Protein AF-A0A931XJ89-F1 (afdb_monomer_lite)

Structure (mmCIF, N/CA/C/O backbone):
data_AF-A0A931XJ89-F1
#
_entry.id   AF-A0A931XJ89-F1
#
loop_
_atom_site.group_PDB
_atom_site.id
_atom_site.type_symbol
_atom_site.label_atom_id
_atom_site.label_alt_id
_atom_site.label_comp_id
_atom_site.label_asym_id
_atom_site.label_entity_id
_atom_site.label_seq_id
_atom_site.pdbx_PDB_ins_code
_atom_site.Cartn_x
_atom_site.Cartn_y
_atom_site.Cartn_z
_atom_site.occupancy
_atom_site.B_iso_or_equiv
_atom_site.auth_seq_id
_atom_site.auth_comp_id
_atom_site.auth_asym_id
_atom_site.auth_atom_id
_atom_site.pdbx_PDB_model_num
ATOM 1 N N . MET A 1 1 ? -25.277 -10.991 -26.744 1.00 39.34 1 MET A N 1
ATOM 2 C CA . MET A 1 1 ? -24.094 -11.214 -27.606 1.00 39.34 1 MET A CA 1
ATOM 3 C C . MET A 1 1 ? -23.442 -9.840 -27.725 1.00 39.34 1 MET A C 1
ATOM 5 O O . MET A 1 1 ? -24.119 -8.955 -28.208 1.00 39.34 1 MET A O 1
ATOM 9 N N . ALA A 1 2 ? -22.291 -9.512 -27.143 1.00 36.00 2 ALA A N 1
ATOM 10 C CA . ALA A 1 2 ? -21.118 -10.301 -26.799 1.00 36.00 2 ALA A CA 1
ATOM 11 C C . ALA A 1 2 ? -20.782 -10.240 -25.297 1.00 36.00 2 ALA A C 1
ATOM 13 O O . ALA A 1 2 ? -20.898 -9.201 -24.657 1.00 36.00 2 ALA A O 1
ATOM 1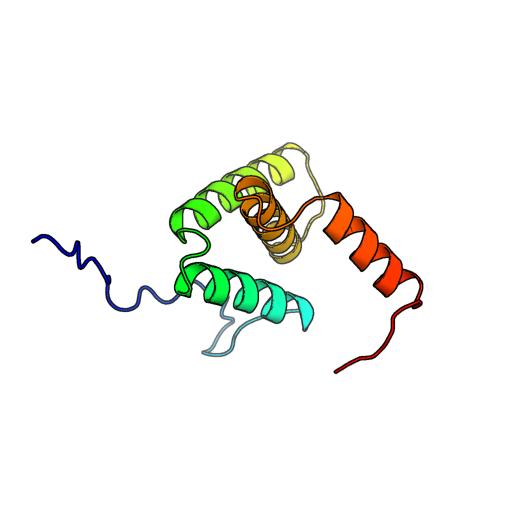4 N N . ARG A 1 3 ? -20.383 -11.392 -24.752 1.00 40.41 3 ARG A N 1
ATOM 15 C CA . ARG A 1 3 ? -19.625 -11.493 -23.506 1.00 40.41 3 ARG A CA 1
ATOM 16 C C . ARG A 1 3 ? -18.182 -11.307 -23.958 1.00 40.41 3 ARG A C 1
ATOM 18 O O . ARG A 1 3 ? -17.710 -12.152 -24.716 1.00 40.41 3 ARG A O 1
ATOM 25 N N . ASP A 1 4 ? -17.532 -10.208 -23.590 1.00 34.31 4 ASP A N 1
ATOM 26 C CA . ASP A 1 4 ? -16.086 -10.094 -23.787 1.00 34.31 4 ASP A CA 1
ATOM 27 C C . ASP A 1 4 ? -15.416 -11.015 -22.766 1.00 34.31 4 ASP A C 1
ATOM 29 O O . ASP A 1 4 ? -15.164 -10.681 -21.610 1.00 34.31 4 ASP A O 1
ATOM 33 N N . SER A 1 5 ? -15.294 -12.270 -23.181 1.00 46.09 5 SER A N 1
ATOM 34 C CA . SER A 1 5 ? -14.523 -13.296 -22.514 1.00 46.09 5 SER A CA 1
ATOM 35 C C . SER A 1 5 ? -13.053 -13.058 -22.816 1.00 46.09 5 SER A C 1
ATOM 37 O O . SER A 1 5 ? -12.478 -13.720 -23.671 1.00 46.09 5 SER A O 1
ATOM 39 N N . SER A 1 6 ? -12.452 -12.156 -22.048 1.00 43.44 6 SER A N 1
ATOM 40 C CA . SER A 1 6 ? -11.003 -12.023 -21.931 1.00 43.44 6 SER A CA 1
ATOM 41 C C . SER A 1 6 ? -10.568 -12.391 -20.509 1.00 43.44 6 SER A C 1
ATOM 43 O O . SER A 1 6 ? -9.843 -11.662 -19.845 1.00 43.44 6 SER A O 1
ATOM 45 N N . LEU A 1 7 ? -11.005 -13.567 -20.027 1.00 47.53 7 LEU A N 1
ATOM 46 C CA . LEU A 1 7 ? -10.271 -14.274 -18.975 1.00 47.53 7 LEU A CA 1
ATOM 47 C C . LEU A 1 7 ? -8.971 -14.797 -19.599 1.00 47.53 7 LEU A C 1
ATOM 49 O O . LEU A 1 7 ? -8.875 -15.941 -20.055 1.00 47.53 7 LEU A O 1
ATOM 53 N N . GLY A 1 8 ? -7.971 -13.918 -19.624 1.00 38.47 8 GLY A N 1
ATOM 54 C CA . GLY A 1 8 ? -6.569 -14.279 -19.739 1.00 38.47 8 GLY A CA 1
ATOM 55 C C . GLY A 1 8 ? -6.194 -15.177 -18.565 1.00 38.47 8 GLY A C 1
ATOM 56 O O . GLY A 1 8 ? -5.946 -14.735 -17.451 1.00 38.47 8 GLY A O 1
ATOM 57 N N . ARG A 1 9 ? -6.238 -16.475 -18.835 1.00 41.66 9 ARG A N 1
ATOM 58 C CA . ARG A 1 9 ? -5.678 -17.595 -18.084 1.00 41.66 9 ARG A CA 1
ATOM 59 C C . ARG A 1 9 ? -4.366 -17.224 -17.356 1.00 41.66 9 ARG A C 1
ATOM 61 O O . ARG A 1 9 ? -3.312 -17.259 -17.968 1.00 41.66 9 ARG A O 1
ATOM 68 N N . GLN A 1 10 ? -4.450 -16.970 -16.049 1.00 44.44 10 GLN A N 1
ATOM 69 C CA . GLN A 1 10 ? -3.350 -17.056 -15.075 1.00 44.44 10 GLN A CA 1
ATOM 70 C C . GLN A 1 10 ? -2.037 -16.334 -15.437 1.00 44.44 10 GLN A C 1
ATOM 72 O O . GLN A 1 10 ? -0.970 -16.948 -15.390 1.00 44.44 10 GLN A O 1
ATOM 77 N N . ASP A 1 11 ? -2.068 -15.022 -15.670 1.00 47.72 11 ASP A N 1
ATOM 78 C CA . ASP A 1 11 ? -0.878 -14.227 -15.348 1.00 47.72 11 ASP A CA 1
ATOM 79 C C . ASP A 1 11 ? -0.792 -14.157 -13.821 1.00 47.72 11 ASP A C 1
ATOM 81 O O . ASP A 1 11 ? -1.451 -13.345 -13.173 1.00 47.72 11 ASP A O 1
ATOM 85 N N . LYS A 1 12 ? -0.049 -15.102 -13.226 1.00 55.16 12 LYS A N 1
ATOM 86 C CA . LYS A 1 12 ? 0.238 -15.105 -11.788 1.00 55.16 12 LYS A CA 1
ATOM 87 C C . LYS A 1 12 ? 0.739 -13.717 -11.406 1.00 55.16 12 LYS A C 1
ATOM 89 O O . LYS A 1 12 ? 1.819 -13.305 -11.828 1.00 55.16 12 LYS A O 1
ATOM 94 N N . LEU A 1 13 ? -0.045 -13.039 -10.580 1.00 61.69 13 LEU A N 1
ATOM 95 C CA . LEU A 1 13 ? 0.300 -11.744 -10.022 1.00 61.69 13 LEU A CA 1
ATOM 96 C C . LEU A 1 13 ? 1.680 -11.850 -9.358 1.00 61.69 13 LEU A C 1
ATOM 98 O O . LEU A 1 13 ? 1.960 -12.855 -8.692 1.00 61.69 13 LEU A O 1
ATOM 102 N N . PRO A 1 14 ? 2.581 -10.881 -9.588 1.00 64.88 14 PRO A N 1
ATOM 103 C CA . PRO A 1 14 ? 3.960 -10.989 -9.147 1.00 64.88 14 PRO A CA 1
ATOM 104 C C . PRO A 1 14 ? 4.004 -11.037 -7.619 1.00 64.88 14 PRO A C 1
ATOM 106 O O . PRO A 1 14 ? 3.712 -10.055 -6.942 1.00 64.88 14 PRO A O 1
ATOM 109 N N . VAL A 1 15 ? 4.352 -12.203 -7.082 1.00 64.56 15 VAL A N 1
ATOM 110 C CA . VAL A 1 15 ? 4.778 -12.380 -5.694 1.00 64.56 15 VAL A CA 1
ATOM 111 C C . VAL A 1 15 ? 6.306 -12.350 -5.715 1.00 64.56 15 VAL A C 1
ATOM 113 O O . VAL A 1 15 ? 6.894 -13.153 -6.448 1.00 64.56 15 VAL A O 1
ATOM 116 N N . PRO A 1 16 ? 6.966 -11.454 -4.970 1.00 65.88 16 PRO A N 1
ATOM 117 C CA . PRO A 1 16 ? 8.410 -11.507 -4.776 1.00 65.88 16 PRO A CA 1
ATOM 118 C C . PRO A 1 16 ? 8.834 -12.875 -4.235 1.00 65.88 16 PRO A C 1
ATOM 120 O O . PRO A 1 16 ? 8.310 -13.340 -3.227 1.00 65.88 16 PRO A O 1
ATOM 123 N N . ARG A 1 17 ? 9.759 -13.543 -4.931 1.00 66.00 17 ARG A N 1
ATOM 124 C CA . ARG A 1 17 ? 10.330 -14.840 -4.538 1.00 66.00 17 ARG A CA 1
ATOM 125 C C . ARG A 1 17 ? 11.817 -14.677 -4.278 1.00 66.00 17 ARG A C 1
ATOM 127 O O . ARG A 1 17 ? 12.483 -13.928 -4.991 1.00 66.00 17 ARG A O 1
ATOM 134 N N . GLY A 1 18 ? 12.336 -15.403 -3.300 1.00 49.41 18 GLY A N 1
ATOM 135 C CA . GLY A 1 18 ? 13.745 -15.364 -2.923 1.00 49.41 18 GLY A CA 1
ATOM 136 C C . GLY A 1 18 ? 14.386 -16.714 -3.053 1.00 49.41 18 GLY A C 1
ATOM 137 O O . GLY A 1 18 ? 13.973 -17.610 -2.336 1.00 49.41 18 GLY A O 1
ATOM 138 N N . GLY A 1 19 ? 15.385 -16.854 -3.930 1.00 49.22 19 GLY A N 1
ATOM 139 C CA . GLY A 1 19 ? 16.291 -18.016 -4.005 1.00 49.22 19 GLY A CA 1
ATOM 140 C C . GLY A 1 19 ? 15.657 -19.415 -4.153 1.00 49.22 19 GLY A C 1
ATOM 141 O O . GLY A 1 19 ? 16.392 -20.386 -4.299 1.00 49.22 19 GLY A O 1
ATOM 142 N N . GLY A 1 20 ? 14.328 -19.518 -4.140 1.00 55.22 20 GLY A N 1
ATOM 143 C CA . GLY A 1 20 ? 13.485 -20.706 -4.057 1.00 55.22 20 GLY A CA 1
ATOM 144 C C . GLY A 1 20 ? 12.002 -20.319 -4.207 1.00 55.22 20 GLY A C 1
ATOM 145 O O . GLY A 1 20 ? 11.678 -19.155 -4.450 1.00 55.22 20 GLY A O 1
ATOM 146 N N . ASP A 1 21 ? 11.097 -21.296 -4.102 1.00 57.81 21 ASP A N 1
ATOM 147 C CA . ASP A 1 21 ? 9.664 -21.138 -4.421 1.00 57.81 21 ASP A CA 1
ATOM 148 C C . ASP A 1 21 ? 8.823 -20.399 -3.353 1.00 57.81 21 ASP A C 1
ATOM 150 O O . ASP A 1 21 ? 7.616 -20.222 -3.540 1.00 57.81 21 ASP A O 1
ATOM 154 N N . GLU A 1 22 ? 9.426 -19.941 -2.250 1.00 58.53 22 GLU A N 1
ATOM 155 C CA . GLU A 1 22 ? 8.713 -19.286 -1.145 1.00 58.53 22 GLU A CA 1
ATOM 156 C C . GLU A 1 22 ? 8.615 -17.753 -1.326 1.00 58.53 22 GLU A C 1
ATOM 158 O O . GLU A 1 22 ? 9.587 -17.111 -1.749 1.00 58.53 22 GLU A O 1
ATOM 163 N N . PRO A 1 23 ? 7.449 -17.139 -1.033 1.00 62.50 23 PRO A N 1
ATOM 164 C CA . PRO A 1 23 ? 7.298 -15.687 -1.029 1.00 62.50 23 PRO A CA 1
ATOM 165 C C . PRO A 1 23 ? 8.235 -15.001 -0.027 1.00 62.50 23 PRO A C 1
ATOM 167 O O . PRO A 1 23 ? 8.204 -15.315 1.161 1.00 62.50 23 PRO A O 1
ATOM 170 N N . LEU A 1 24 ? 9.017 -14.020 -0.488 1.00 71.12 24 LEU A N 1
ATOM 171 C CA . LEU A 1 24 ? 9.788 -13.148 0.399 1.00 71.12 24 LEU A CA 1
ATOM 172 C C . LEU A 1 24 ? 8.905 -11.995 0.873 1.00 71.12 24 LEU A C 1
ATOM 174 O O . LEU A 1 24 ? 8.625 -11.057 0.121 1.00 71.12 24 LEU A O 1
ATOM 178 N N . PHE A 1 25 ? 8.493 -12.079 2.131 1.00 84.75 25 PHE A N 1
ATOM 179 C CA . PHE A 1 25 ? 7.925 -10.972 2.884 1.00 84.75 25 PHE A CA 1
ATOM 180 C C . PHE A 1 25 ? 8.770 -10.794 4.148 1.00 84.75 25 PHE A C 1
ATOM 182 O O . PHE A 1 25 ? 8.921 -11.734 4.926 1.00 84.75 25 PHE A O 1
ATOM 189 N N . GLU A 1 26 ? 9.309 -9.597 4.354 1.00 87.12 26 GLU A N 1
ATOM 190 C CA . GLU A 1 26 ? 10.099 -9.219 5.531 1.00 87.12 26 GLU A CA 1
ATOM 191 C C . GLU A 1 26 ? 9.204 -9.051 6.769 1.00 87.12 26 GLU A C 1
ATOM 193 O O . GLU A 1 26 ? 9.647 -9.195 7.910 1.00 87.12 26 GLU A O 1
ATOM 198 N N . ALA A 1 27 ? 7.913 -8.775 6.561 1.00 89.31 27 ALA A N 1
ATOM 199 C CA . ALA A 1 27 ? 6.931 -8.674 7.630 1.00 89.31 27 ALA A CA 1
ATOM 200 C C . ALA A 1 27 ? 5.557 -9.223 7.223 1.00 89.31 27 ALA A C 1
ATOM 202 O O . ALA A 1 27 ? 5.137 -9.158 6.070 1.00 89.31 27 ALA A O 1
ATOM 203 N N . VAL A 1 28 ? 4.792 -9.701 8.211 1.00 90.62 28 VAL A N 1
ATOM 204 C CA . VAL A 1 28 ? 3.453 -10.294 8.007 1.00 90.62 28 VAL A CA 1
ATOM 205 C C . VAL A 1 28 ? 2.494 -9.345 7.275 1.00 90.62 28 VAL A C 1
ATOM 207 O O . VAL A 1 28 ? 1.634 -9.791 6.514 1.00 90.62 28 VAL A O 1
ATOM 210 N N . TRP A 1 29 ? 2.613 -8.034 7.502 1.00 92.56 29 TRP A N 1
ATOM 211 C CA . TRP A 1 29 ? 1.748 -7.046 6.858 1.00 92.56 29 TRP A CA 1
ATOM 212 C C . TRP A 1 29 ? 2.004 -6.930 5.349 1.00 92.56 29 TRP A C 1
ATOM 214 O O . TRP A 1 29 ? 1.065 -6.625 4.617 1.00 92.56 29 TRP A O 1
ATOM 224 N N . GLU A 1 30 ? 3.213 -7.233 4.869 1.00 93.50 30 GLU A N 1
ATOM 225 C CA . GLU A 1 30 ? 3.560 -7.150 3.447 1.00 93.50 30 GLU A CA 1
ATOM 226 C C . GLU A 1 30 ? 2.787 -8.193 2.637 1.00 93.50 30 GLU A C 1
ATOM 228 O O . GLU A 1 30 ? 2.149 -7.867 1.636 1.00 93.50 30 GLU A O 1
ATOM 233 N N . GLY A 1 31 ? 2.731 -9.432 3.139 1.00 91.44 31 GLY A N 1
ATOM 234 C CA . GLY A 1 31 ? 1.920 -10.497 2.545 1.00 91.44 31 GLY A CA 1
ATOM 235 C C . GLY A 1 31 ? 0.425 -10.194 2.568 1.00 91.44 31 GLY A C 1
ATOM 236 O O . GLY A 1 31 ? -0.294 -10.519 1.623 1.00 91.44 31 GLY A O 1
ATOM 237 N N . ARG A 1 32 ? -0.056 -9.506 3.611 1.00 92.62 32 ARG A N 1
ATOM 238 C CA . ARG A 1 32 ? -1.456 -9.059 3.689 1.00 92.62 32 ARG A CA 1
ATOM 239 C C . ARG A 1 32 ? -1.757 -7.967 2.669 1.00 92.62 32 ARG A C 1
ATOM 241 O O . ARG A 1 32 ? -2.765 -8.068 1.977 1.00 92.62 32 ARG A O 1
ATOM 248 N N . ALA A 1 33 ? -0.903 -6.949 2.558 1.00 93.12 33 ALA A N 1
ATOM 249 C CA . ALA A 1 33 ? -1.050 -5.890 1.560 1.00 93.12 33 ALA A CA 1
ATOM 250 C C . ALA A 1 33 ? -1.027 -6.475 0.143 1.00 93.12 33 ALA A C 1
ATOM 252 O O . ALA A 1 33 ? -1.862 -6.115 -0.690 1.00 93.12 33 ALA A O 1
ATOM 253 N N . HIS A 1 34 ? -0.133 -7.444 -0.085 1.00 92.62 34 HIS A N 1
ATOM 254 C CA . HIS A 1 34 ? -0.049 -8.166 -1.344 1.00 92.62 34 HIS A CA 1
ATOM 255 C C . HIS A 1 34 ? -1.344 -8.905 -1.680 1.00 92.62 34 HIS A C 1
ATOM 257 O O . HIS A 1 34 ? -1.982 -8.628 -2.697 1.00 92.62 34 HIS A O 1
ATOM 263 N N . GLY A 1 35 ? -1.775 -9.785 -0.774 1.00 93.25 35 GLY A N 1
ATOM 264 C CA . GLY A 1 35 ? -2.980 -10.586 -0.949 1.00 93.25 35 GLY A CA 1
ATOM 265 C C . GLY A 1 35 ? -4.243 -9.740 -1.112 1.00 93.25 35 GLY A C 1
ATOM 266 O O . GLY A 1 35 ? -5.083 -10.066 -1.946 1.00 93.25 35 GLY A O 1
ATOM 267 N N . MET A 1 36 ? -4.370 -8.627 -0.380 1.00 95.00 36 MET A N 1
ATOM 268 C CA . MET A 1 36 ? -5.497 -7.702 -0.546 1.00 95.00 36 MET A CA 1
ATOM 269 C C . MET A 1 36 ? -5.524 -7.095 -1.947 1.00 95.00 36 MET A C 1
ATOM 271 O O . MET A 1 36 ? -6.579 -7.099 -2.580 1.00 95.00 36 MET A O 1
ATOM 275 N N . ALA A 1 37 ? -4.385 -6.619 -2.455 1.00 95.12 37 ALA A N 1
ATOM 276 C CA . ALA A 1 37 ? -4.332 -6.041 -3.792 1.00 95.12 37 ALA A CA 1
ATOM 277 C C . ALA A 1 37 ? -4.682 -7.076 -4.879 1.00 95.12 37 ALA A C 1
ATOM 279 O O . ALA A 1 37 ? -5.435 -6.794 -5.811 1.00 95.12 37 ALA A O 1
ATOM 280 N N . VAL A 1 38 ? -4.178 -8.302 -4.733 1.00 94.56 38 VAL A N 1
ATOM 281 C CA . VAL A 1 38 ? -4.492 -9.416 -5.635 1.00 94.56 38 VAL A CA 1
ATOM 282 C C . VAL A 1 38 ? -5.989 -9.730 -5.623 1.00 94.56 38 VAL A C 1
ATOM 284 O O . VAL A 1 38 ? -6.647 -9.654 -6.658 1.00 94.56 38 VAL A O 1
ATOM 287 N N . VAL A 1 39 ? -6.547 -10.028 -4.448 1.00 96.00 39 VAL A N 1
ATOM 288 C CA . VAL A 1 39 ? -7.937 -10.485 -4.310 1.00 96.00 39 VAL A CA 1
ATOM 289 C C . VAL A 1 39 ? -8.933 -9.406 -4.731 1.00 96.00 39 VAL A C 1
ATOM 291 O O . VAL A 1 39 ? -9.961 -9.723 -5.326 1.00 96.00 39 VAL A O 1
ATOM 294 N N . LEU A 1 40 ? -8.662 -8.130 -4.442 1.00 95.88 40 LEU A N 1
ATOM 295 C CA . LEU A 1 40 ? -9.533 -7.032 -4.871 1.00 95.88 40 LEU A CA 1
ATOM 296 C C . LEU A 1 40 ? -9.542 -6.888 -6.396 1.00 95.88 40 LEU A C 1
ATOM 298 O O . LEU A 1 40 ? -10.607 -6.673 -6.978 1.00 95.88 40 LEU A O 1
ATOM 302 N N . SER A 1 41 ? -8.392 -7.074 -7.045 1.00 96.19 41 SER A N 1
ATOM 303 C CA . SER A 1 41 ? -8.324 -7.051 -8.504 1.00 96.19 41 SER A CA 1
ATOM 304 C C . SER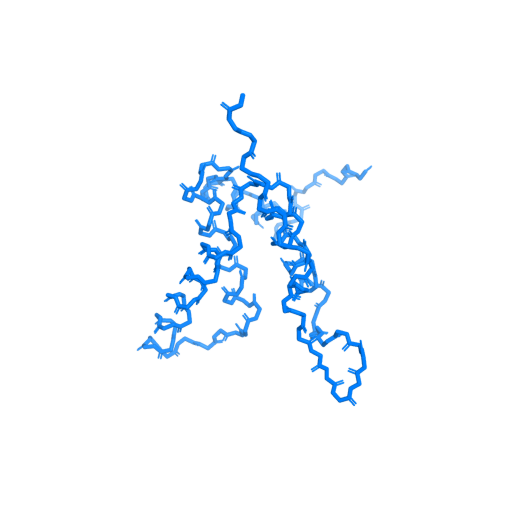 A 1 41 ? -9.028 -8.253 -9.133 1.00 96.19 41 SER A C 1
ATOM 306 O O . SER A 1 41 ? -9.869 -8.081 -10.011 1.00 96.19 41 SER A O 1
ATOM 308 N N . GLU A 1 42 ? -8.790 -9.464 -8.621 1.00 95.25 42 GLU A N 1
ATOM 309 C CA . GLU A 1 42 ? -9.468 -10.685 -9.084 1.00 95.25 42 GLU A CA 1
ATOM 310 C C . GLU A 1 42 ? -10.994 -10.620 -8.914 1.00 95.25 42 GLU A C 1
ATOM 312 O O . GLU A 1 42 ? -11.742 -11.200 -9.701 1.00 95.25 42 GLU A O 1
ATOM 317 N N . ARG A 1 43 ? -11.472 -9.888 -7.900 1.00 96.12 43 ARG A N 1
ATOM 318 C CA . ARG A 1 43 ? -12.901 -9.628 -7.668 1.00 96.12 43 ARG A CA 1
ATOM 319 C C . ARG A 1 43 ? -13.474 -8.492 -8.522 1.00 96.12 43 ARG A C 1
ATOM 321 O O . ARG A 1 43 ? -14.667 -8.220 -8.417 1.00 96.12 43 ARG A O 1
ATOM 328 N N . GLY A 1 44 ? -12.665 -7.841 -9.357 1.00 95.50 44 GLY A N 1
ATOM 329 C CA . GLY A 1 44 ? -13.109 -6.799 -10.281 1.00 95.50 44 GLY A CA 1
ATOM 330 C C . GLY A 1 44 ? -13.320 -5.423 -9.647 1.00 95.50 44 GLY A C 1
ATOM 331 O O . GLY A 1 44 ? -13.972 -4.577 -10.254 1.00 95.50 44 GLY A O 1
ATOM 332 N N . PHE A 1 45 ? -12.784 -5.164 -8.446 1.00 96.44 45 PHE A N 1
ATOM 333 C CA . PHE A 1 45 ? -12.836 -3.819 -7.853 1.00 96.44 45 PHE A CA 1
ATOM 334 C C . PHE A 1 45 ? -11.959 -2.818 -8.619 1.00 96.44 45 PHE A C 1
ATOM 336 O O . PHE A 1 45 ? -12.261 -1.624 -8.657 1.00 96.44 45 PHE A O 1
ATOM 343 N N . TYR A 1 46 ? -10.883 -3.306 -9.236 1.00 95.38 46 TYR A N 1
ATOM 344 C CA . TYR A 1 46 ? -10.047 -2.566 -10.175 1.00 95.38 46 TYR A CA 1
ATOM 345 C C . TYR A 1 46 ? -9.267 -3.525 -11.084 1.00 95.38 46 TYR A C 1
ATOM 347 O O . TYR A 1 46 ? -8.976 -4.664 -10.705 1.00 95.38 46 TYR A O 1
ATOM 355 N N . ASP A 1 47 ? -8.872 -3.046 -12.260 1.00 95.00 47 ASP A N 1
ATOM 356 C CA . ASP A 1 47 ? -8.015 -3.799 -13.175 1.00 95.00 47 ASP A CA 1
ATOM 357 C C . ASP A 1 47 ? -6.569 -3.826 -12.679 1.00 95.00 47 ASP A C 1
ATOM 359 O O . ASP A 1 47 ? -6.022 -2.809 -12.248 1.00 95.00 47 ASP A O 1
ATOM 363 N N . TRP A 1 48 ? -5.914 -4.985 -12.770 1.00 95.00 48 TRP A N 1
ATOM 364 C CA . TRP A 1 48 ? -4.535 -5.137 -12.300 1.00 95.00 48 TRP A CA 1
ATOM 365 C C . TRP A 1 48 ? -3.561 -4.164 -12.981 1.00 95.00 48 TRP A C 1
ATOM 367 O O . TRP A 1 48 ? -2.611 -3.679 -12.363 1.00 95.00 48 TRP A O 1
ATOM 377 N N . GLU A 1 49 ? -3.816 -3.841 -14.250 1.00 94.56 49 GLU A N 1
ATOM 378 C CA . GLU A 1 49 ? -3.004 -2.883 -14.993 1.00 94.56 49 GLU A CA 1
ATOM 379 C C . GLU A 1 49 ? -3.055 -1.479 -14.380 1.00 94.56 49 GLU A C 1
ATOM 381 O O . GLU A 1 49 ? -2.016 -0.825 -14.294 1.00 94.56 49 GLU A O 1
ATOM 386 N N . ASP A 1 50 ? -4.210 -1.043 -13.869 1.00 93.75 50 ASP A N 1
ATOM 387 C CA . ASP A 1 50 ? -4.331 0.256 -13.204 1.00 93.75 50 ASP A CA 1
ATOM 388 C C . ASP A 1 50 ? -3.473 0.304 -11.943 1.00 93.75 50 ASP A C 1
ATOM 390 O O . ASP A 1 50 ? -2.750 1.272 -11.712 1.00 93.75 50 ASP A O 1
ATOM 394 N N . PHE A 1 51 ? -3.487 -0.773 -11.152 1.00 96.50 51 PHE A N 1
ATOM 395 C CA . PHE A 1 51 ? -2.615 -0.887 -9.986 1.00 96.50 51 PHE A CA 1
ATOM 396 C C . PHE A 1 51 ? -1.139 -0.815 -10.383 1.00 96.50 51 PHE A C 1
ATOM 398 O O . PHE A 1 51 ? -0.361 -0.104 -9.748 1.00 96.50 51 PHE A O 1
ATOM 405 N N . ARG A 1 52 ? -0.744 -1.501 -11.464 1.00 96.25 52 ARG A N 1
ATOM 406 C CA . ARG A 1 52 ? 0.637 -1.478 -11.960 1.00 96.25 52 ARG A CA 1
ATOM 407 C C . ARG A 1 52 ? 1.068 -0.076 -12.396 1.00 96.25 52 ARG A C 1
ATOM 409 O O . ARG A 1 52 ? 2.182 0.337 -12.073 1.00 96.25 52 ARG A O 1
ATOM 416 N N . GLN A 1 53 ? 0.210 0.660 -13.101 1.00 96.38 53 GLN A N 1
ATOM 417 C CA . GLN A 1 53 ? 0.509 2.032 -13.523 1.00 96.38 53 GLN A CA 1
ATOM 418 C C . GLN A 1 53 ? 0.608 2.990 -12.331 1.00 96.38 53 GLN A C 1
ATOM 420 O O . GLN A 1 53 ? 1.538 3.798 -12.264 1.00 96.38 53 GLN A O 1
ATOM 425 N N . GLU A 1 54 ? -0.289 2.862 -11.353 1.00 97.38 54 GLU A N 1
ATOM 426 C CA . GLU A 1 54 ? -0.215 3.639 -10.115 1.00 97.38 54 GLU A CA 1
ATOM 427 C C . GLU A 1 54 ? 1.056 3.322 -9.318 1.00 97.38 54 GLU A C 1
ATOM 429 O O . GLU A 1 54 ? 1.718 4.247 -8.846 1.00 97.38 54 GLU A O 1
ATOM 434 N N . LEU A 1 55 ? 1.466 2.051 -9.242 1.00 96.88 55 LEU A N 1
ATOM 435 C CA . LEU A 1 55 ? 2.706 1.654 -8.572 1.00 96.88 55 LEU A CA 1
ATOM 436 C C . LEU A 1 55 ? 3.928 2.293 -9.233 1.00 96.88 55 LEU A C 1
ATOM 438 O O . LEU A 1 55 ? 4.801 2.819 -8.544 1.00 96.88 55 LEU A O 1
ATOM 442 N N . ILE A 1 56 ? 3.985 2.295 -10.569 1.00 96.56 56 ILE A N 1
ATOM 443 C CA . ILE A 1 56 ? 5.057 2.965 -11.317 1.00 96.56 56 ILE A CA 1
ATOM 444 C C . ILE A 1 56 ? 5.088 4.460 -10.978 1.00 96.56 56 ILE A C 1
ATOM 446 O O . ILE A 1 56 ? 6.167 5.017 -10.768 1.00 96.56 56 ILE A O 1
ATOM 450 N N . ALA A 1 57 ? 3.928 5.117 -10.905 1.00 96.69 57 ALA A N 1
ATOM 451 C CA . ALA A 1 57 ? 3.844 6.532 -10.557 1.00 96.69 57 ALA A CA 1
ATOM 452 C C . ALA A 1 57 ? 4.313 6.808 -9.117 1.00 96.69 57 ALA A C 1
ATOM 454 O O . ALA A 1 57 ? 5.063 7.761 -8.895 1.00 96.69 57 ALA A O 1
ATOM 455 N N . VAL A 1 58 ? 3.922 5.966 -8.155 1.00 96.38 58 VAL A N 1
ATOM 456 C CA . VAL A 1 58 ? 4.3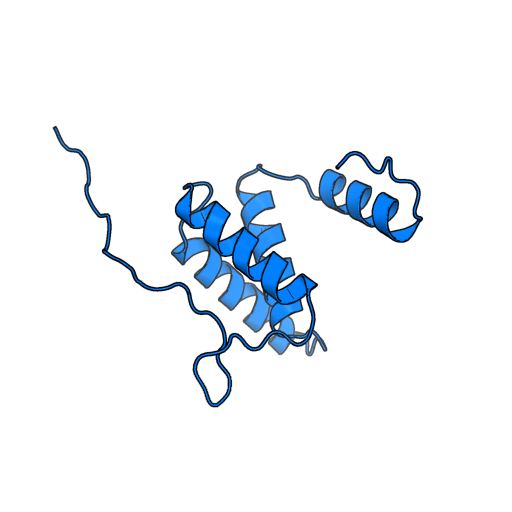51 6.059 -6.749 1.00 96.38 58 VAL A CA 1
ATOM 457 C C . VAL A 1 58 ? 5.860 5.866 -6.624 1.00 96.38 58 VAL A C 1
ATOM 459 O O . VAL A 1 58 ? 6.529 6.716 -6.043 1.00 96.38 58 VAL A O 1
ATOM 462 N N . VAL A 1 59 ? 6.413 4.810 -7.231 1.00 94.94 59 VAL A N 1
ATOM 463 C CA . VAL A 1 59 ? 7.858 4.529 -7.224 1.00 94.94 59 VAL A CA 1
ATOM 464 C C . VAL A 1 59 ? 8.638 5.697 -7.821 1.00 94.94 59 VAL A C 1
ATOM 466 O O . VAL A 1 59 ? 9.552 6.204 -7.179 1.00 94.94 59 VAL A O 1
ATOM 469 N N . ARG A 1 60 ? 8.233 6.197 -8.997 1.00 95.94 60 ARG A N 1
ATOM 470 C CA . ARG A 1 60 ? 8.891 7.347 -9.638 1.00 95.94 60 ARG A CA 1
ATOM 471 C C . ARG A 1 60 ? 8.867 8.596 -8.762 1.00 95.94 60 ARG A C 1
ATOM 473 O O . ARG A 1 60 ? 9.866 9.305 -8.702 1.00 95.94 60 ARG A O 1
ATOM 480 N N . ARG A 1 61 ? 7.740 8.877 -8.100 1.00 96.00 61 ARG A N 1
ATOM 481 C CA . ARG A 1 61 ? 7.617 10.015 -7.179 1.00 96.00 61 ARG A CA 1
ATOM 482 C C . ARG A 1 61 ? 8.549 9.856 -5.980 1.00 96.00 61 ARG A C 1
ATOM 484 O O . ARG A 1 61 ? 9.278 10.791 -5.672 1.00 96.00 61 ARG A O 1
ATOM 491 N N . ALA A 1 62 ? 8.507 8.697 -5.325 1.00 94.06 62 ALA A N 1
ATOM 492 C CA . ALA A 1 62 ? 9.308 8.407 -4.141 1.00 94.06 62 ALA A CA 1
ATOM 493 C C . ALA A 1 62 ? 10.810 8.475 -4.455 1.00 94.06 62 ALA A C 1
ATOM 495 O O . ALA A 1 62 ? 11.559 9.119 -3.725 1.00 94.06 62 ALA A O 1
ATOM 496 N N . ASP A 1 63 ? 11.235 7.898 -5.583 1.00 94.06 63 ASP A N 1
ATOM 497 C CA . ASP A 1 63 ? 12.630 7.941 -6.032 1.00 94.06 63 ASP A CA 1
ATOM 498 C C . ASP A 1 63 ? 13.077 9.374 -6.347 1.00 94.06 63 ASP A C 1
ATOM 500 O O . ASP A 1 63 ? 14.150 9.794 -5.916 1.00 94.06 63 ASP A O 1
ATOM 504 N N . ALA A 1 64 ? 12.245 10.159 -7.042 1.00 95.50 64 ALA A N 1
ATOM 505 C CA . ALA A 1 64 ? 12.546 11.560 -7.337 1.00 95.50 64 ALA A CA 1
ATOM 506 C C . ALA A 1 64 ? 12.623 12.436 -6.074 1.00 95.50 64 ALA A C 1
ATOM 508 O O . ALA A 1 64 ? 13.375 13.409 -6.047 1.00 95.50 64 ALA A O 1
ATOM 509 N N . ALA A 1 65 ? 11.855 12.097 -5.037 1.00 94.31 65 ALA A N 1
ATOM 510 C CA . ALA A 1 65 ? 11.860 12.782 -3.748 1.00 94.31 65 ALA A CA 1
ATOM 511 C C . ALA A 1 65 ? 12.946 12.266 -2.782 1.00 94.31 65 ALA A C 1
ATOM 513 O O . ALA A 1 65 ? 13.153 12.873 -1.733 1.00 94.31 65 ALA A O 1
ATOM 514 N N . GLY A 1 66 ? 13.642 11.171 -3.114 1.00 93.62 66 GLY A N 1
ATOM 515 C CA . GLY A 1 66 ? 14.614 10.534 -2.222 1.00 93.62 66 GLY A CA 1
ATOM 516 C C . GLY A 1 66 ? 13.979 9.950 -0.955 1.00 93.62 66 GLY A C 1
ATOM 517 O O . GLY A 1 66 ? 14.612 9.931 0.099 1.00 93.62 66 GLY A O 1
ATOM 518 N N . GLU A 1 67 ? 12.720 9.517 -1.034 1.00 91.62 67 GLU A N 1
ATOM 519 C CA . GLU A 1 67 ? 11.984 9.001 0.119 1.00 91.62 67 GLU A CA 1
ATOM 520 C C . GLU A 1 67 ? 12.512 7.624 0.545 1.00 91.62 67 GLU A C 1
ATOM 522 O O . GLU A 1 67 ? 12.588 6.712 -0.289 1.00 91.62 67 GLU A O 1
ATOM 527 N N . PRO A 1 68 ? 12.833 7.426 1.838 1.00 91.06 68 PRO A N 1
ATOM 528 C CA . PRO A 1 68 ? 13.397 6.177 2.342 1.00 91.06 68 PRO A CA 1
ATOM 529 C C . PRO A 1 68 ? 12.308 5.117 2.587 1.00 91.06 68 PRO A C 1
ATOM 531 O O . PRO A 1 68 ? 12.281 4.495 3.644 1.00 91.06 68 PRO A O 1
ATOM 534 N N . THR A 1 69 ? 11.387 4.937 1.637 1.00 88.31 69 THR A N 1
ATOM 535 C CA . THR A 1 69 ? 10.294 3.962 1.747 1.00 88.31 69 THR A CA 1
ATOM 536 C C . THR A 1 69 ? 10.683 2.601 1.185 1.00 88.31 69 THR A C 1
ATOM 538 O O . THR A 1 69 ? 11.324 2.500 0.133 1.00 88.31 69 THR A O 1
ATOM 541 N N . SER A 1 70 ? 10.260 1.539 1.869 1.00 89.94 70 SER A N 1
ATOM 542 C CA . SER A 1 70 ? 10.425 0.162 1.411 1.00 89.94 70 SER A CA 1
ATOM 543 C C . SER A 1 70 ? 9.552 -0.130 0.183 1.00 89.94 70 SER A C 1
ATOM 545 O O . SER A 1 70 ? 8.595 0.584 -0.133 1.00 89.94 70 SER A O 1
ATOM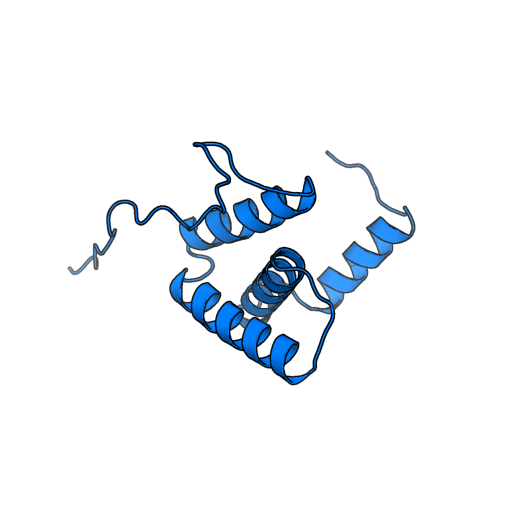 547 N N . TYR A 1 71 ? 9.852 -1.225 -0.521 1.00 89.94 71 TYR A N 1
ATOM 548 C CA . TYR A 1 71 ? 9.049 -1.655 -1.668 1.00 89.94 71 TYR A CA 1
ATOM 549 C C . TYR A 1 71 ? 7.577 -1.892 -1.297 1.00 89.94 71 TYR A C 1
ATOM 551 O O . TYR A 1 71 ? 6.677 -1.461 -2.023 1.00 89.94 71 TYR A O 1
ATOM 559 N N . TYR A 1 72 ? 7.318 -2.538 -0.155 1.00 92.44 72 TYR A N 1
ATOM 560 C CA . TYR A 1 72 ? 5.953 -2.842 0.260 1.00 92.44 72 TYR A CA 1
ATOM 561 C C . TYR A 1 72 ? 5.209 -1.649 0.861 1.00 92.44 72 TYR A C 1
ATOM 563 O O . TYR A 1 72 ? 3.984 -1.593 0.761 1.00 92.44 72 TYR A O 1
ATOM 571 N N . GLU A 1 73 ? 5.919 -0.652 1.394 1.00 93.81 73 GLU A N 1
ATOM 572 C CA . GLU A 1 73 ? 5.310 0.628 1.777 1.00 93.81 73 GLU A CA 1
ATOM 573 C C . GLU A 1 73 ? 4.767 1.352 0.540 1.00 93.81 73 GLU A C 1
ATOM 575 O O . GLU A 1 73 ? 3.624 1.813 0.534 1.00 93.81 73 GLU A O 1
ATOM 580 N N . ARG A 1 74 ? 5.527 1.345 -0.563 1.00 94.50 74 ARG A N 1
ATOM 581 C CA . ARG A 1 74 ? 5.078 1.885 -1.858 1.00 94.50 74 ARG A CA 1
ATOM 582 C C . ARG A 1 74 ? 3.894 1.094 -2.432 1.00 94.50 74 ARG A C 1
ATOM 584 O O . ARG A 1 74 ? 2.991 1.683 -3.029 1.00 94.50 74 ARG A O 1
ATOM 591 N N . TRP A 1 75 ? 3.846 -0.225 -2.232 1.00 94.62 75 TRP A N 1
ATOM 592 C CA . TRP A 1 75 ? 2.675 -1.052 -2.577 1.00 94.62 75 TRP A CA 1
ATOM 593 C C . TRP A 1 75 ? 1.434 -0.674 -1.772 1.00 94.62 75 TRP A C 1
ATOM 595 O O . TRP A 1 75 ? 0.356 -0.529 -2.348 1.00 94.62 75 TRP A O 1
ATOM 605 N N . LEU A 1 76 ? 1.572 -0.506 -0.456 1.00 95.38 76 LEU A N 1
ATOM 606 C CA . LEU A 1 76 ? 0.461 -0.134 0.416 1.00 95.38 76 LEU A CA 1
ATOM 607 C C . LEU A 1 76 ? -0.081 1.260 0.065 1.00 95.38 76 LEU A C 1
ATOM 609 O O . LEU A 1 76 ? -1.299 1.451 -0.011 1.00 95.38 76 LEU A O 1
ATOM 613 N N . GLU A 1 77 ? 0.808 2.214 -0.221 1.00 95.88 77 GLU A N 1
ATOM 614 C CA . GLU A 1 77 ? 0.428 3.535 -0.726 1.00 95.88 77 GLU A CA 1
ATOM 615 C C . GLU A 1 77 ? -0.330 3.424 -2.057 1.00 95.88 77 GLU A C 1
ATOM 617 O O . GLU A 1 77 ? -1.378 4.047 -2.238 1.00 95.88 77 GLU A O 1
ATOM 622 N N . THR A 1 78 ? 0.162 2.592 -2.976 1.00 97.19 78 THR A N 1
ATOM 623 C CA . THR A 1 78 ? -0.489 2.348 -4.270 1.00 97.19 78 THR A CA 1
ATOM 624 C C . THR A 1 78 ? -1.895 1.785 -4.089 1.00 97.19 78 THR A C 1
ATOM 626 O O . THR A 1 78 ? -2.844 2.316 -4.668 1.00 97.19 78 THR A O 1
ATOM 629 N N . LEU A 1 79 ? -2.053 0.755 -3.251 1.00 96.25 79 LEU A N 1
ATOM 630 C CA . LEU A 1 79 ? -3.353 0.148 -2.964 1.00 96.25 79 LEU A CA 1
ATOM 631 C C . LEU A 1 79 ? -4.330 1.190 -2.411 1.00 96.25 79 LEU A C 1
ATOM 633 O O . LEU A 1 79 ? -5.446 1.325 -2.908 1.00 96.25 79 LEU A O 1
ATOM 637 N N . THR A 1 80 ? -3.879 1.990 -1.446 1.00 96.00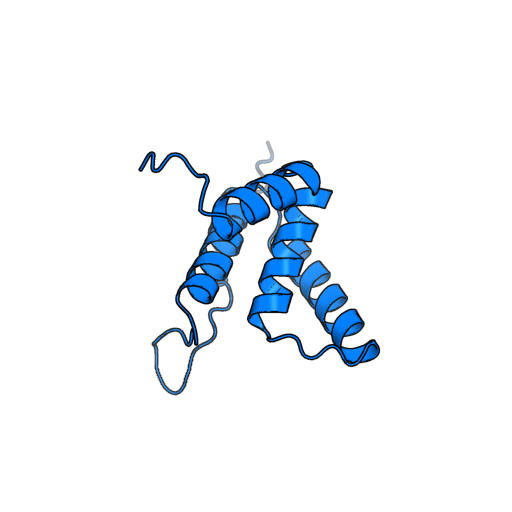 80 THR A N 1
ATOM 638 C CA . THR A 1 80 ? -4.669 3.077 -0.854 1.00 96.00 80 THR A CA 1
ATOM 639 C C . THR A 1 80 ? -5.131 4.088 -1.906 1.00 96.00 80 THR A C 1
ATOM 641 O O . THR A 1 80 ? -6.307 4.468 -1.941 1.00 96.00 80 THR A O 1
ATOM 644 N N . ARG A 1 81 ? -4.235 4.498 -2.812 1.00 95.75 81 ARG A N 1
ATOM 645 C CA . ARG A 1 81 ? -4.551 5.434 -3.901 1.00 95.75 81 ARG A CA 1
ATOM 646 C C . ARG A 1 81 ? -5.564 4.854 -4.884 1.00 95.75 81 ARG A C 1
ATOM 648 O O . ARG A 1 81 ? -6.510 5.554 -5.238 1.00 95.75 81 ARG A O 1
ATOM 655 N N . VAL A 1 82 ? -5.399 3.597 -5.301 1.00 96.62 82 VAL A N 1
ATOM 656 C CA . VAL A 1 82 ? -6.326 2.921 -6.226 1.00 96.62 82 VAL A CA 1
ATOM 657 C C . VAL A 1 82 ? -7.728 2.840 -5.623 1.00 96.62 82 VAL A C 1
ATOM 659 O O . VAL A 1 82 ? -8.697 3.235 -6.272 1.00 96.62 82 VAL A O 1
ATOM 662 N N . LEU A 1 83 ? -7.844 2.404 -4.366 1.00 95.88 83 LEU A N 1
ATOM 663 C CA . LEU A 1 83 ? -9.138 2.285 -3.688 1.00 95.88 83 LEU A CA 1
ATOM 664 C C . LEU A 1 83 ? -9.809 3.646 -3.484 1.00 95.88 83 LEU A C 1
ATOM 666 O O . LEU A 1 83 ? -11.018 3.769 -3.689 1.00 95.88 83 LEU A O 1
ATOM 670 N N . THR A 1 84 ? -9.022 4.680 -3.179 1.00 95.94 84 THR A N 1
ATOM 671 C CA . THR A 1 84 ? -9.532 6.051 -3.041 1.00 95.94 84 THR A CA 1
ATOM 672 C C . THR A 1 84 ? -10.018 6.619 -4.372 1.00 95.94 84 THR A C 1
ATOM 674 O O . THR A 1 84 ? -11.115 7.166 -4.450 1.00 95.94 84 THR A O 1
ATOM 677 N N . LYS A 1 85 ? -9.248 6.445 -5.455 1.00 95.06 85 LYS A N 1
ATOM 678 C CA . LYS A 1 85 ? -9.629 6.887 -6.810 1.00 95.06 85 LYS A CA 1
ATOM 679 C C . LYS A 1 85 ? -10.912 6.220 -7.306 1.00 95.06 85 LYS A C 1
ATOM 681 O O . LYS A 1 85 ? -11.673 6.833 -8.046 1.00 95.06 85 LYS A O 1
ATOM 686 N N . ARG A 1 86 ? -11.150 4.975 -6.887 1.00 94.06 86 ARG A N 1
ATOM 687 C CA . ARG A 1 86 ? -12.357 4.196 -7.196 1.00 94.06 86 ARG A CA 1
ATOM 688 C C . ARG A 1 86 ? -13.540 4.523 -6.269 1.00 94.06 86 ARG A C 1
ATOM 690 O O . ARG A 1 86 ? -14.628 4.007 -6.498 1.00 94.06 86 ARG A O 1
ATOM 697 N N . GLY A 1 87 ? -13.345 5.353 -5.239 1.00 95.06 87 GLY A N 1
ATOM 698 C CA . GLY A 1 87 ? -14.377 5.705 -4.257 1.00 95.06 87 GLY A CA 1
ATOM 699 C C . GLY A 1 87 ? -14.764 4.563 -3.313 1.00 95.06 87 GLY A C 1
ATOM 700 O O . GLY A 1 87 ? -15.832 4.612 -2.712 1.00 95.06 87 GLY A O 1
ATOM 701 N N . LEU A 1 88 ? -13.925 3.527 -3.200 1.00 94.06 88 LEU A N 1
ATOM 702 C CA . LEU A 1 88 ? -14.167 2.365 -2.334 1.00 94.06 88 LEU A CA 1
ATOM 703 C C . LEU A 1 88 ? -13.777 2.629 -0.878 1.00 94.06 88 LEU A C 1
ATOM 705 O O . LEU A 1 88 ? -14.289 1.970 0.020 1.00 94.06 88 LEU A O 1
ATOM 709 N N . LEU A 1 89 ? -12.849 3.561 -0.670 1.00 94.19 89 LEU A N 1
ATOM 710 C CA . LEU A 1 89 ? -12.421 4.061 0.628 1.00 94.19 89 LEU A CA 1
ATOM 711 C C . LEU A 1 89 ? -12.173 5.561 0.514 1.00 94.19 89 LEU A C 1
ATOM 713 O O . LEU A 1 89 ? -11.723 6.052 -0.522 1.00 94.19 89 LEU A O 1
ATOM 717 N N . SER A 1 90 ? -12.414 6.287 1.591 1.00 95.31 90 SER A N 1
ATOM 718 C CA . SER A 1 90 ? -11.990 7.671 1.747 1.00 95.31 90 SER A CA 1
ATOM 719 C C . SER A 1 90 ? -10.689 7.754 2.554 1.00 95.31 90 SER A C 1
ATOM 721 O O . SER A 1 90 ? -10.429 6.910 3.418 1.00 95.31 90 SER A O 1
ATOM 723 N N . PRO A 1 91 ? -9.876 8.808 2.357 1.00 92.62 91 PRO A N 1
ATOM 724 C CA . PRO A 1 91 ? -8.710 9.048 3.205 1.00 92.62 91 PRO A CA 1
ATOM 725 C C . PRO A 1 91 ? -9.079 9.183 4.690 1.00 92.62 91 PRO A C 1
ATOM 727 O O . PRO A 1 91 ? -8.294 8.800 5.551 1.00 92.62 91 PRO A O 1
ATOM 730 N N . GLY A 1 92 ? -10.281 9.698 4.984 1.00 95.00 92 GLY A N 1
ATOM 731 C CA . GLY A 1 92 ? -10.795 9.842 6.346 1.00 95.00 92 GLY A CA 1
ATOM 732 C C . GLY A 1 92 ? -11.064 8.502 7.027 1.00 95.00 92 GLY A C 1
ATOM 733 O O . GLY A 1 92 ? -10.650 8.320 8.166 1.00 95.00 92 GLY A O 1
ATOM 734 N N . GLU A 1 93 ? -11.674 7.541 6.328 1.00 94.25 93 GLU A N 1
ATOM 735 C CA . GLU A 1 93 ? -11.889 6.185 6.862 1.00 94.25 93 GLU A CA 1
ATOM 736 C C . GLU A 1 93 ? -10.559 5.474 7.144 1.00 94.25 93 GLU A C 1
ATOM 738 O O . GLU A 1 93 ? -10.409 4.806 8.165 1.00 94.25 93 GLU A O 1
ATOM 743 N N . ILE A 1 94 ? -9.562 5.651 6.272 1.00 93.19 94 ILE A N 1
ATOM 744 C CA . ILE A 1 94 ? -8.227 5.068 6.467 1.00 93.19 94 ILE A CA 1
ATOM 745 C C . ILE A 1 94 ? -7.519 5.708 7.663 1.00 93.19 94 ILE A C 1
ATOM 747 O O . ILE A 1 94 ? -6.937 4.987 8.476 1.00 93.19 94 ILE A O 1
ATOM 751 N N . ALA A 1 95 ? -7.577 7.036 7.792 1.00 93.50 95 ALA A N 1
ATOM 752 C CA . ALA A 1 95 ? -6.996 7.750 8.925 1.00 93.50 95 ALA A CA 1
ATOM 753 C C . ALA A 1 95 ? -7.660 7.326 10.241 1.00 93.50 95 ALA A C 1
ATOM 755 O O . ALA A 1 95 ? -6.965 6.932 11.171 1.00 93.50 95 ALA A O 1
ATOM 756 N N . GLN A 1 96 ? -8.995 7.282 10.274 1.00 93.50 96 GLN A N 1
ATOM 757 C CA . GLN A 1 96 ? -9.751 6.843 11.443 1.00 93.50 96 GLN A CA 1
ATOM 758 C C . GLN A 1 96 ? -9.338 5.435 11.888 1.00 93.50 96 GLN A C 1
ATOM 760 O O . GLN A 1 96 ? -9.026 5.223 13.057 1.00 93.50 96 GLN A O 1
ATOM 765 N N . ARG A 1 97 ? -9.275 4.472 10.958 1.00 92.56 97 ARG A N 1
ATOM 766 C CA . ARG A 1 97 ? -8.844 3.106 11.290 1.00 92.56 97 ARG A CA 1
ATOM 767 C C . ARG A 1 97 ? -7.384 3.081 11.735 1.00 92.56 97 ARG A C 1
ATOM 769 O O . ARG A 1 97 ? -7.067 2.414 12.710 1.00 92.56 97 ARG A O 1
ATOM 776 N N . THR A 1 98 ? -6.496 3.819 11.077 1.00 92.31 98 THR A N 1
ATOM 777 C CA . THR A 1 98 ? -5.089 3.924 11.503 1.00 92.31 98 THR A CA 1
ATOM 778 C C . THR A 1 98 ? -4.981 4.404 12.952 1.00 92.31 98 THR A C 1
ATOM 780 O O . THR A 1 98 ? -4.268 3.783 13.740 1.00 92.31 98 THR A O 1
ATOM 783 N N . ASP A 1 99 ? -5.743 5.432 13.325 1.00 93.06 99 ASP A N 1
ATOM 784 C CA . ASP A 1 99 ? -5.748 5.995 14.676 1.00 93.06 99 ASP A CA 1
ATOM 785 C C . ASP A 1 99 ? -6.329 5.018 15.712 1.00 93.06 99 ASP A C 1
ATOM 787 O O . ASP A 1 99 ? -5.761 4.857 16.796 1.00 93.06 99 ASP A O 1
ATOM 791 N N . GLU A 1 100 ? -7.412 4.304 15.387 1.00 93.00 100 GLU A N 1
ATOM 792 C CA . GLU A 1 100 ? -7.983 3.246 16.240 1.00 93.00 100 GLU A CA 1
ATOM 793 C C . GLU A 1 100 ? -6.955 2.137 16.522 1.00 93.00 100 GLU A C 1
ATOM 795 O O . GLU A 1 100 ? -6.770 1.720 17.668 1.00 93.00 100 GLU A O 1
ATOM 800 N N . PHE A 1 101 ? -6.236 1.680 15.490 1.00 89.50 101 PHE A N 1
ATOM 801 C CA . PHE A 1 101 ? -5.204 0.651 15.639 1.00 89.50 101 PHE A CA 1
ATOM 802 C C . PHE A 1 101 ? -3.961 1.165 16.379 1.00 89.50 101 PHE A C 1
ATOM 804 O O . PHE A 1 101 ? -3.393 0.419 17.176 1.00 89.50 101 PHE A O 1
ATOM 811 N N . ALA A 1 102 ? -3.540 2.411 16.146 1.00 90.38 102 ALA A N 1
ATOM 812 C CA . ALA A 1 102 ? -2.368 3.001 16.793 1.00 90.38 102 ALA A CA 1
ATOM 813 C C . ALA A 1 102 ? -2.606 3.313 18.279 1.00 90.38 102 ALA A C 1
ATOM 815 O O . ALA A 1 102 ? -1.709 3.136 19.101 1.00 90.38 102 ALA A O 1
ATOM 816 N N . SER A 1 103 ? -3.815 3.758 18.629 1.00 91.12 103 SER A N 1
ATOM 817 C CA . SER A 1 103 ? -4.208 4.061 20.010 1.00 91.12 103 SER A CA 1
ATOM 818 C C . SER A 1 103 ? -4.621 2.824 20.816 1.00 91.12 103 SER A C 1
ATOM 820 O O . SER A 1 103 ? -4.682 2.889 22.043 1.00 91.12 103 SER A O 1
ATOM 822 N N . GLY A 1 104 ? -4.920 1.705 20.144 1.00 85.81 104 GLY A N 1
ATOM 823 C CA . GLY A 1 104 ? -5.472 0.499 20.764 1.00 85.81 104 GLY A CA 1
ATOM 824 C C . GLY A 1 104 ? -6.960 0.606 21.118 1.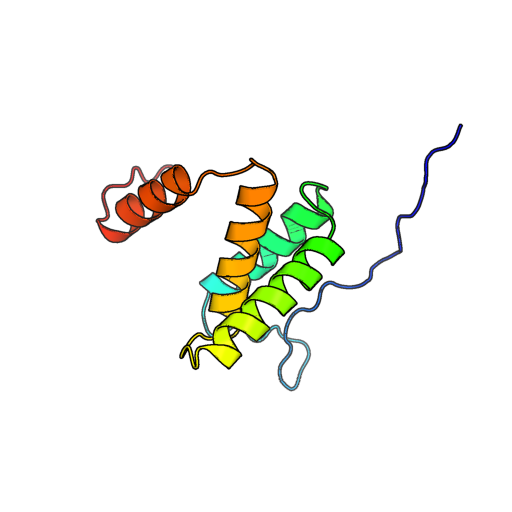00 85.81 104 GLY A C 1
ATOM 825 O O . GLY A 1 104 ? -7.510 -0.322 21.705 1.00 85.81 104 GLY A O 1
ATOM 826 N N . ALA A 1 105 ? -7.626 1.706 20.755 1.00 79.12 105 ALA A N 1
ATOM 827 C CA . ALA A 1 105 ? -9.048 1.940 20.988 1.00 79.12 105 ALA A CA 1
ATOM 828 C C . ALA A 1 105 ? -9.907 1.263 19.907 1.00 79.12 105 ALA A C 1
ATOM 830 O O . ALA A 1 105 ? -10.619 1.928 19.156 1.00 79.12 105 ALA A O 1
ATOM 831 N N . ARG A 1 106 ? -9.818 -0.066 19.801 1.00 75.81 106 ARG A N 1
ATOM 832 C CA . ARG A 1 106 ? -10.625 -0.854 18.860 1.00 75.81 106 ARG A CA 1
ATOM 833 C C . ARG A 1 106 ? -11.500 -1.864 19.597 1.00 75.81 106 ARG A C 1
ATOM 835 O O . ARG A 1 106 ? -11.064 -2.457 20.579 1.00 75.81 106 ARG A O 1
ATOM 842 N N . ASP A 1 107 ? -12.701 -2.094 19.074 1.00 65.44 107 ASP A N 1
ATOM 843 C CA . ASP A 1 107 ? -13.493 -3.273 19.421 1.00 65.44 107 ASP A CA 1
ATOM 844 C C . ASP A 1 107 ? -12.927 -4.480 18.661 1.00 65.44 107 ASP A C 1
ATOM 846 O O . ASP A 1 107 ? -12.942 -4.525 17.426 1.00 65.44 107 ASP A O 1
ATOM 850 N N . ASP A 1 108 ? -12.403 -5.458 19.399 1.00 59.62 108 ASP A N 1
ATOM 851 C CA . ASP A 1 108 ? -11.897 -6.717 18.852 1.00 59.62 108 ASP A CA 1
ATOM 852 C C . ASP A 1 108 ? -13.069 -7.627 18.435 1.00 59.62 108 ASP A C 1
ATOM 854 O O . ASP A 1 108 ? -13.342 -8.641 19.076 1.00 59.62 108 ASP A O 1
ATOM 858 N N . VAL A 1 109 ? -13.801 -7.280 17.376 1.00 55.91 109 VAL A N 1
ATOM 859 C CA . VAL A 1 109 ? -14.773 -8.210 16.782 1.00 55.91 109 VAL A CA 1
ATOM 860 C C . VAL A 1 109 ? -14.083 -8.954 15.642 1.00 55.91 109 VAL A C 1
ATOM 862 O O . VAL A 1 109 ? -13.906 -8.406 14.553 1.00 55.91 109 VAL A O 1
ATOM 865 N N . PHE A 1 110 ? -13.650 -10.184 15.926 1.00 46.09 110 PHE A N 1
ATOM 866 C CA . PHE A 1 110 ? -13.227 -11.167 14.924 1.00 46.09 110 PHE A CA 1
ATOM 867 C C . PHE A 1 110 ? -14.394 -12.072 14.539 1.00 46.09 110 PHE A C 1
ATOM 869 O O . PHE A 1 110 ? -15.089 -12.555 15.463 1.00 46.09 110 PHE A O 1
#

Sequence (110 aa):
MARDSSLGRQDKLPVPRGGGDEPLFEAVWEGRAHGMAVVLSERGFYDWEDFRQELIAVVRRADAAGEPTSYYERWLETLTRVLTKRGLLSPGEIAQRTDEFASGARDDVF

Radius of gyration: 16.28 Å; chains: 1; bounding box: 40×34×49 Å

pLDDT: mean 83.04, std 18.89, range [34.31, 97.38]

Secondary structure (DSSP, 8-state):
--------TT------B-SSSSB--SSHHHHHHHHHHHHHHHTTSS-HHHHHHHHHHHHHHHHHHT----HHHHHHHHHHHHHHHTTSS-HHHHHHHHHHHHHT------

Foldseek 3Di:
DDDPPPPPPDPPDDFPDDPDDDGDDPDPVLVVLVVVLVVCCVVPLDPPVQLVVLLVVLVVVCVVVVPPDDSSSSSNVSSVVSCCVSVVDPPVNVVVVVCCVVVVVDDPDD